Protein AF-A0A1H7Z9Q8-F1 (afdb_monomer_lite)

Structure (mmCIF, N/CA/C/O backbone):
data_AF-A0A1H7Z9Q8-F1
#
_entry.id   AF-A0A1H7Z9Q8-F1
#
loop_
_atom_site.group_PDB
_atom_site.id
_atom_site.type_symbol
_atom_site.label_atom_id
_atom_site.label_alt_id
_atom_site.label_comp_id
_atom_site.label_asym_id
_atom_site.label_entity_id
_atom_site.label_seq_id
_atom_site.pdbx_PDB_ins_code
_atom_site.Cartn_x
_atom_site.Cartn_y
_atom_site.Cartn_z
_atom_site.occupancy
_atom_site.B_iso_or_equiv
_atom_site.auth_seq_id
_atom_site.auth_comp_id
_atom_site.auth_asym_id
_atom_site.auth_atom_id
_atom_site.pdbx_PDB_model_num
ATOM 1 N N . MET A 1 1 ? 16.029 -16.976 -2.169 1.00 37.84 1 MET A N 1
ATOM 2 C CA . MET A 1 1 ? 16.187 -15.666 -2.832 1.00 37.84 1 MET A CA 1
ATOM 3 C C . MET A 1 1 ? 14.787 -15.176 -3.146 1.00 37.84 1 MET A C 1
ATOM 5 O O . MET A 1 1 ? 14.151 -15.771 -3.999 1.00 37.84 1 MET A O 1
ATOM 9 N N . LEU A 1 2 ? 14.262 -14.230 -2.368 1.00 44.03 2 LEU A N 1
ATOM 10 C CA . LEU A 1 2 ? 12.894 -13.720 -2.508 1.00 44.03 2 LEU A CA 1
ATOM 11 C C . LEU A 1 2 ? 13.031 -12.260 -2.960 1.00 44.03 2 LEU A C 1
ATOM 13 O O . LEU A 1 2 ? 13.596 -11.459 -2.221 1.00 44.03 2 LEU A O 1
ATOM 17 N N . ASN A 1 3 ? 12.679 -11.996 -4.216 1.00 60.25 3 ASN A N 1
ATOM 18 C CA . ASN A 1 3 ? 12.961 -10.758 -4.951 1.00 60.25 3 ASN A CA 1
ATOM 19 C C . ASN A 1 3 ? 11.850 -9.723 -4.698 1.00 60.25 3 ASN A C 1
ATOM 21 O O . ASN A 1 3 ? 10.721 -10.119 -4.424 1.00 60.25 3 ASN A O 1
ATOM 25 N N . ASP A 1 4 ? 12.114 -8.428 -4.872 1.00 63.31 4 ASP A N 1
ATOM 26 C CA . ASP A 1 4 ? 11.158 -7.312 -4.708 1.00 63.31 4 ASP A CA 1
ATOM 27 C C . ASP A 1 4 ? 9.828 -7.485 -5.480 1.00 63.31 4 ASP A C 1
ATOM 29 O O . ASP A 1 4 ? 8.802 -6.894 -5.146 1.00 63.31 4 ASP A O 1
ATOM 33 N N . ALA A 1 5 ? 9.821 -8.338 -6.506 1.00 67.19 5 ALA A N 1
ATOM 34 C CA . ALA A 1 5 ? 8.620 -8.721 -7.242 1.00 67.19 5 ALA A CA 1
ATOM 35 C C . ALA A 1 5 ? 7.607 -9.511 -6.386 1.00 67.19 5 ALA A C 1
ATOM 37 O O . ALA A 1 5 ? 6.402 -9.379 -6.581 1.00 67.19 5 ALA A O 1
ATOM 38 N N . ASP A 1 6 ? 8.083 -10.305 -5.424 1.00 78.75 6 ASP A N 1
ATOM 39 C CA . ASP A 1 6 ? 7.242 -11.126 -4.547 1.00 78.75 6 ASP A CA 1
ATOM 40 C C . ASP A 1 6 ? 6.479 -10.257 -3.538 1.00 78.75 6 ASP A C 1
ATOM 42 O O . ASP A 1 6 ? 5.272 -10.413 -3.360 1.00 78.75 6 ASP A O 1
ATOM 46 N N . ILE A 1 7 ? 7.151 -9.254 -2.956 1.00 78.50 7 ILE A N 1
ATOM 47 C CA . ILE A 1 7 ? 6.499 -8.332 -2.020 1.00 78.50 7 ILE A CA 1
ATOM 48 C C . ILE A 1 7 ? 5.483 -7.433 -2.728 1.00 78.50 7 ILE A C 1
ATOM 50 O O . ILE A 1 7 ? 4.437 -7.143 -2.157 1.00 78.50 7 ILE A O 1
ATOM 54 N N . LEU A 1 8 ? 5.736 -7.023 -3.977 1.00 81.88 8 LEU A N 1
ATOM 55 C CA . LEU A 1 8 ? 4.753 -6.264 -4.751 1.00 81.88 8 LEU A CA 1
ATOM 56 C C . LEU A 1 8 ? 3.473 -7.078 -4.971 1.00 81.88 8 LEU A C 1
ATOM 58 O O . LEU A 1 8 ? 2.384 -6.568 -4.711 1.00 81.88 8 LEU A O 1
ATOM 62 N N . ALA A 1 9 ? 3.602 -8.344 -5.372 1.00 84.00 9 ALA A N 1
ATOM 63 C CA . ALA A 1 9 ? 2.459 -9.232 -5.563 1.00 84.00 9 ALA A CA 1
ATOM 64 C C . ALA A 1 9 ? 1.679 -9.474 -4.256 1.00 84.00 9 ALA A C 1
ATOM 66 O O . ALA A 1 9 ? 0.445 -9.499 -4.266 1.00 84.00 9 ALA A O 1
ATOM 67 N N . ASP A 1 10 ? 2.377 -9.613 -3.124 1.00 84.31 10 ASP A N 1
ATOM 68 C CA . ASP A 1 10 ? 1.748 -9.754 -1.806 1.00 84.31 10 ASP A CA 1
ATOM 69 C C . ASP A 1 10 ? 0.983 -8.483 -1.405 1.00 84.31 10 ASP A C 1
ATOM 71 O O . ASP A 1 10 ? -0.190 -8.551 -1.030 1.00 84.31 10 ASP A O 1
ATOM 75 N N . ILE A 1 11 ? 1.587 -7.305 -1.610 1.00 83.31 11 ILE A N 1
ATOM 76 C CA . ILE A 1 11 ? 0.935 -6.008 -1.389 1.00 83.31 11 ILE A CA 1
ATOM 77 C C . ILE A 1 11 ? -0.294 -5.856 -2.293 1.00 83.31 11 ILE A C 1
ATOM 79 O O . ILE A 1 11 ? -1.331 -5.372 -1.840 1.00 83.31 11 ILE A O 1
ATOM 83 N N . GLU A 1 12 ? -0.220 -6.246 -3.567 1.00 84.44 12 GLU A N 1
ATOM 84 C CA . GLU A 1 12 ? -1.367 -6.181 -4.479 1.00 84.44 12 GLU A CA 1
ATOM 85 C C . GLU A 1 12 ? -2.510 -7.088 -4.021 1.00 84.44 12 GLU A C 1
ATOM 87 O O . GLU A 1 12 ? -3.658 -6.639 -3.951 1.00 84.44 12 GLU A O 1
ATOM 92 N N . ARG A 1 13 ? -2.208 -8.329 -3.626 1.00 86.06 13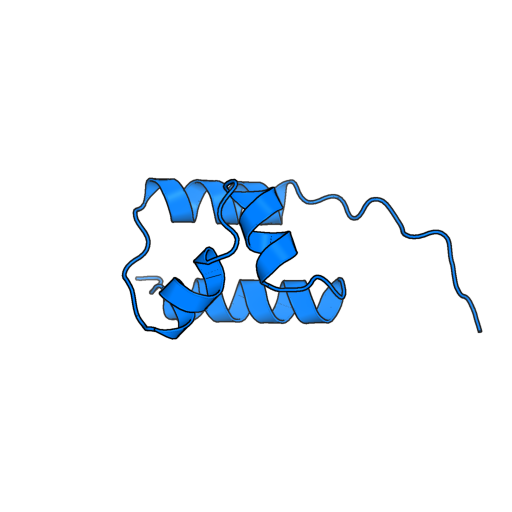 ARG A N 1
ATOM 93 C CA . ARG A 1 13 ? -3.197 -9.254 -3.053 1.00 86.06 13 ARG A CA 1
ATOM 94 C C . ARG A 1 13 ? -3.815 -8.706 -1.776 1.00 86.06 13 ARG A C 1
ATOM 96 O O . ARG A 1 13 ? -5.031 -8.771 -1.600 1.00 86.06 13 ARG A O 1
ATOM 103 N N . PHE A 1 14 ? -2.997 -8.139 -0.901 1.00 84.75 14 PHE A N 1
ATOM 104 C CA . PHE A 1 14 ? -3.439 -7.522 0.338 1.00 84.75 14 PHE A CA 1
ATOM 105 C C . PHE A 1 14 ? -4.364 -6.331 0.070 1.00 84.75 14 PHE A C 1
ATOM 107 O O . PHE A 1 14 ? -5.451 -6.236 0.641 1.00 84.75 14 PHE A O 1
ATOM 114 N N . ARG A 1 15 ? -3.986 -5.448 -0.858 1.00 85.06 15 ARG A N 1
ATOM 115 C CA . ARG A 1 15 ? -4.812 -4.309 -1.269 1.00 85.06 15 ARG A CA 1
ATOM 116 C C . ARG A 1 15 ? -6.127 -4.750 -1.892 1.00 85.06 15 ARG A C 1
ATOM 118 O O . ARG A 1 15 ? -7.145 -4.144 -1.583 1.00 85.06 15 ARG A O 1
ATOM 125 N N . ALA A 1 16 ? -6.124 -5.796 -2.717 1.00 84.88 16 ALA A N 1
ATOM 126 C CA . ALA A 1 16 ? -7.341 -6.358 -3.297 1.00 84.88 16 ALA A CA 1
ATOM 127 C C . ALA A 1 16 ? -8.259 -6.961 -2.222 1.00 84.88 16 ALA A C 1
ATOM 129 O O . ALA A 1 16 ? -9.466 -6.747 -2.253 1.00 84.88 16 ALA A O 1
ATOM 130 N N . LYS A 1 17 ? -7.688 -7.659 -1.233 1.00 84.19 17 LYS A N 1
ATOM 131 C CA . LYS A 1 17 ? -8.432 -8.265 -0.120 1.00 84.19 17 LYS A CA 1
ATOM 132 C C . LYS A 1 17 ? -9.033 -7.231 0.834 1.00 84.19 17 LYS A C 1
ATOM 134 O O . LYS A 1 17 ? -10.138 -7.429 1.326 1.00 84.19 17 LYS A O 1
ATOM 139 N N . HIS A 1 18 ? -8.303 -6.155 1.118 1.00 82.50 18 HIS A N 1
ATOM 140 C CA . HIS A 1 18 ? -8.697 -5.138 2.098 1.00 82.50 18 HIS A CA 1
ATOM 141 C C . HIS A 1 18 ? -9.296 -3.867 1.474 1.00 82.50 18 HIS A C 1
ATOM 143 O O . HIS A 1 18 ? -9.747 -2.989 2.203 1.00 82.50 18 HIS A O 1
ATOM 149 N N . GLY A 1 19 ? -9.285 -3.729 0.145 1.00 83.19 19 GLY A N 1
ATOM 150 C CA . GLY A 1 19 ? -9.758 -2.529 -0.555 1.00 83.19 19 GLY A CA 1
ATOM 151 C C . GLY A 1 19 ? -8.896 -1.282 -0.316 1.00 83.19 19 GLY A C 1
ATOM 152 O O . GLY A 1 19 ? -9.383 -0.161 -0.445 1.00 83.19 19 GLY A O 1
ATOM 153 N N . VAL A 1 20 ? -7.621 -1.440 0.061 1.00 82.94 20 VAL A N 1
ATOM 154 C CA . VAL A 1 20 ? -6.758 -0.314 0.456 1.00 82.94 20 VAL A CA 1
ATOM 155 C C . VAL A 1 20 ? -6.067 0.300 -0.772 1.00 82.94 20 VAL A C 1
ATOM 157 O O . VAL A 1 20 ? -5.385 -0.405 -1.526 1.00 82.94 20 VAL A O 1
ATOM 160 N N . PRO A 1 21 ? -6.163 1.623 -1.002 1.00 84.94 21 PRO A N 1
ATOM 161 C CA . PRO A 1 21 ? -5.447 2.268 -2.096 1.00 84.94 21 PRO A CA 1
ATOM 162 C C . PRO A 1 21 ? -3.938 2.342 -1.817 1.00 84.94 21 PRO A C 1
ATOM 164 O O . PRO A 1 21 ? -3.497 2.397 -0.669 1.00 84.94 21 PRO A O 1
ATOM 167 N N . ALA A 1 22 ? -3.134 2.348 -2.884 1.00 82.25 22 ALA A N 1
ATOM 168 C CA . ALA A 1 22 ? -1.675 2.249 -2.804 1.00 82.25 22 ALA A CA 1
ATOM 169 C C . ALA A 1 22 ? -1.045 3.354 -1.947 1.00 82.25 22 ALA A C 1
ATOM 171 O O . ALA A 1 22 ? -0.170 3.114 -1.116 1.00 82.25 22 ALA A O 1
ATOM 172 N N . THR A 1 23 ? -1.542 4.570 -2.140 1.00 83.62 23 THR A N 1
ATOM 173 C CA . THR A 1 23 ? -1.117 5.774 -1.429 1.00 83.62 23 THR A CA 1
ATOM 174 C C . THR A 1 23 ? -1.388 5.670 0.070 1.00 83.62 23 THR A C 1
ATOM 176 O O . THR A 1 23 ? -0.525 5.999 0.883 1.00 83.62 23 THR A O 1
ATOM 179 N N . THR A 1 24 ? -2.558 5.148 0.444 1.00 85.06 24 THR A N 1
ATOM 180 C CA . THR A 1 24 ? -2.935 4.907 1.841 1.00 85.06 24 THR A CA 1
ATOM 181 C C . THR A 1 24 ? -2.098 3.800 2.465 1.00 85.06 24 THR A C 1
ATOM 183 O O . THR A 1 24 ? -1.648 3.960 3.597 1.00 85.06 24 THR A O 1
ATOM 186 N N . PHE A 1 25 ? -1.844 2.712 1.735 1.00 85.75 25 PHE A N 1
ATOM 187 C CA . PHE A 1 25 ? -0.986 1.630 2.213 1.00 85.75 25 PHE A CA 1
ATOM 188 C C . PHE A 1 25 ? 0.425 2.138 2.521 1.00 85.75 25 PHE A C 1
ATOM 190 O O . PHE A 1 25 ? 0.907 1.968 3.634 1.00 85.75 25 PHE A O 1
ATOM 197 N N . GLY A 1 26 ? 1.066 2.825 1.573 1.00 86.12 26 GLY A N 1
ATOM 198 C CA . GLY A 1 26 ? 2.423 3.336 1.766 1.00 86.12 26 GLY A CA 1
ATOM 199 C C . GLY A 1 26 ? 2.526 4.354 2.909 1.00 86.12 26 GLY A C 1
ATOM 200 O O . GLY A 1 26 ? 3.449 4.290 3.729 1.00 86.12 26 GLY A O 1
ATOM 201 N N . ARG A 1 27 ? 1.528 5.240 3.039 1.00 87.00 27 ARG A N 1
ATOM 202 C CA . ARG A 1 27 ? 1.443 6.189 4.156 1.00 87.00 27 ARG A CA 1
ATOM 203 C C . ARG A 1 27 ? 1.289 5.489 5.510 1.00 87.00 27 ARG A C 1
ATOM 205 O O . ARG A 1 27 ? 1.897 5.940 6.472 1.00 87.00 27 ARG A O 1
ATOM 212 N N . GLN A 1 28 ? 0.517 4.406 5.592 1.00 83.06 28 GLN A N 1
ATOM 213 C CA . GLN A 1 28 ? 0.343 3.657 6.841 1.00 83.06 28 GLN A CA 1
ATOM 214 C C . GLN A 1 28 ? 1.538 2.754 7.172 1.00 83.06 28 GLN A C 1
ATOM 216 O O . GLN A 1 28 ? 1.934 2.676 8.329 1.00 83.06 28 GLN A O 1
ATOM 221 N N . ALA A 1 29 ? 2.140 2.113 6.169 1.00 84.75 29 ALA A N 1
ATOM 222 C CA . ALA A 1 29 ? 3.242 1.180 6.375 1.00 84.75 29 ALA A CA 1
ATOM 223 C C . ALA A 1 29 ? 4.544 1.888 6.770 1.00 84.75 29 ALA A C 1
ATOM 225 O O . ALA A 1 29 ? 5.244 1.459 7.686 1.00 84.75 29 ALA A O 1
ATOM 226 N N . ILE A 1 30 ? 4.895 2.965 6.060 1.00 84.19 30 ILE A N 1
ATOM 227 C CA . ILE A 1 30 ? 6.194 3.636 6.222 1.00 84.19 30 ILE A CA 1
ATOM 228 C C . ILE A 1 30 ? 6.117 5.165 6.239 1.00 84.19 30 ILE A C 1
ATOM 230 O O . ILE A 1 30 ? 7.156 5.809 6.378 1.00 84.19 30 ILE A O 1
ATOM 234 N N . GLY A 1 31 ? 4.928 5.751 6.076 1.00 85.19 31 GLY A N 1
ATOM 235 C CA . GLY A 1 31 ? 4.758 7.200 5.942 1.00 85.19 31 GLY A CA 1
ATOM 236 C C . GLY A 1 31 ? 4.945 7.743 4.522 1.00 85.19 31 GLY A C 1
ATOM 237 O O . GLY A 1 31 ? 4.916 8.956 4.349 1.00 85.19 31 GLY A O 1
ATOM 238 N N . ASP A 1 32 ? 5.099 6.888 3.504 1.00 82.38 32 ASP A N 1
ATOM 239 C CA . ASP A 1 32 ? 5.405 7.301 2.128 1.00 82.38 32 ASP A CA 1
ATOM 240 C C . ASP A 1 32 ? 4.389 6.735 1.127 1.00 82.38 32 ASP A C 1
ATOM 242 O O . ASP A 1 32 ? 4.321 5.531 0.886 1.00 82.38 32 ASP A O 1
ATOM 246 N N . ALA A 1 33 ? 3.590 7.612 0.519 1.00 83.25 33 ALA A N 1
ATOM 247 C CA . ALA A 1 33 ? 2.544 7.226 -0.429 1.00 83.25 33 ALA A CA 1
ATOM 248 C C . ALA A 1 33 ? 3.081 6.753 -1.795 1.00 83.25 33 ALA A C 1
ATOM 250 O O . ALA A 1 33 ? 2.334 6.143 -2.561 1.00 83.25 33 ALA A O 1
ATOM 251 N N . ASN A 1 34 ? 4.356 7.012 -2.106 1.00 83.19 34 ASN A N 1
ATOM 252 C CA . ASN A 1 34 ? 4.984 6.625 -3.369 1.00 83.19 34 ASN A CA 1
ATOM 253 C C . ASN A 1 34 ? 5.619 5.235 -3.302 1.00 83.19 34 ASN A C 1
ATOM 255 O O . ASN A 1 34 ? 6.169 4.777 -4.301 1.00 83.19 34 ASN A O 1
ATOM 259 N N . LEU A 1 35 ? 5.559 4.548 -2.159 1.00 82.38 35 LEU A N 1
ATOM 260 C CA . LEU A 1 35 ? 6.142 3.224 -1.958 1.00 82.38 35 LEU A CA 1
ATOM 261 C C . LEU A 1 35 ? 5.833 2.251 -3.109 1.00 82.38 35 LEU A C 1
ATOM 263 O O . LEU A 1 35 ? 6.746 1.706 -3.723 1.00 82.38 35 LEU A O 1
ATOM 267 N N . ILE A 1 36 ? 4.549 2.067 -3.422 1.00 81.44 36 ILE A N 1
ATOM 268 C CA . ILE A 1 36 ? 4.099 1.115 -4.448 1.00 81.44 36 ILE A CA 1
ATOM 269 C C . ILE A 1 36 ? 4.458 1.598 -5.854 1.00 81.44 36 ILE A C 1
ATOM 271 O O . ILE A 1 36 ? 4.811 0.784 -6.695 1.00 81.44 36 ILE A O 1
ATOM 275 N N . ALA A 1 37 ? 4.422 2.908 -6.110 1.00 83.38 37 ALA A N 1
ATOM 276 C CA . ALA A 1 37 ? 4.838 3.462 -7.397 1.00 83.38 37 ALA A C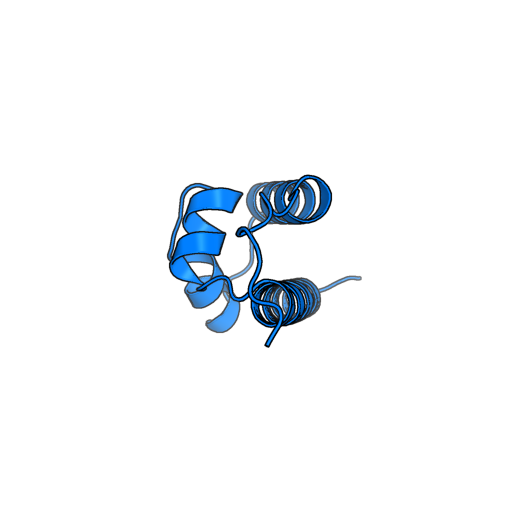A 1
ATOM 277 C C . ALA A 1 37 ? 6.341 3.244 -7.645 1.00 83.38 37 ALA A C 1
ATOM 279 O O . ALA A 1 37 ? 6.739 2.886 -8.747 1.00 83.38 37 ALA A O 1
ATOM 280 N N . ASN A 1 38 ? 7.172 3.398 -6.609 1.00 82.56 38 ASN A N 1
ATOM 281 C CA . ASN A 1 38 ? 8.602 3.103 -6.671 1.00 82.56 38 ASN A CA 1
ATOM 282 C C . ASN A 1 38 ? 8.860 1.606 -6.899 1.00 82.56 38 ASN A C 1
ATOM 284 O O . ASN A 1 38 ? 9.653 1.255 -7.766 1.00 82.56 38 ASN A O 1
ATOM 288 N N . LEU A 1 39 ? 8.158 0.738 -6.168 1.00 80.62 39 LEU A N 1
ATOM 289 C CA . LEU A 1 39 ? 8.183 -0.716 -6.365 1.00 80.62 39 LEU A CA 1
ATOM 290 C C . LEU A 1 39 ? 7.788 -1.112 -7.796 1.00 80.62 39 LEU A C 1
ATOM 292 O O . LEU A 1 39 ? 8.495 -1.875 -8.446 1.00 80.62 39 LEU A O 1
ATOM 296 N N . ALA A 1 40 ? 6.686 -0.557 -8.306 1.00 79.38 40 ALA A N 1
ATOM 297 C CA . ALA A 1 40 ? 6.195 -0.807 -9.660 1.00 79.38 40 ALA A CA 1
ATOM 298 C C . ALA A 1 40 ? 7.160 -0.285 -10.736 1.00 79.38 40 ALA A C 1
ATOM 300 O O . ALA A 1 40 ? 7.263 -0.868 -11.811 1.00 79.38 40 ALA A O 1
ATOM 301 N N . ALA A 1 41 ? 7.909 0.778 -10.436 1.00 82.19 41 ALA A N 1
ATOM 302 C CA . ALA A 1 41 ? 8.982 1.285 -11.284 1.00 82.19 41 ALA A CA 1
ATOM 303 C C . ALA A 1 41 ? 10.272 0.436 -11.219 1.00 82.19 41 ALA A C 1
ATOM 305 O O . ALA A 1 41 ? 11.267 0.804 -11.840 1.00 82.19 41 ALA A O 1
ATOM 306 N N . GLY A 1 42 ? 10.285 -0.672 -10.466 1.00 74.38 42 GLY A N 1
ATOM 307 C CA . GLY A 1 42 ? 11.452 -1.543 -10.311 1.00 74.38 42 GLY A CA 1
ATOM 308 C C . GLY A 1 42 ? 12.534 -0.964 -9.399 1.00 74.38 42 GLY A C 1
ATOM 309 O O . GLY A 1 42 ? 13.697 -1.352 -9.489 1.00 74.38 42 GLY A O 1
ATOM 310 N N . ARG A 1 43 ? 12.183 -0.002 -8.538 1.00 78.56 43 ARG A N 1
ATOM 311 C CA . ARG A 1 43 ? 13.123 0.599 -7.593 1.00 78.56 43 ARG A CA 1
ATOM 312 C C . ARG A 1 43 ? 13.360 -0.362 -6.432 1.00 78.56 43 ARG A C 1
ATOM 314 O O . ARG A 1 43 ? 12.415 -0.751 -5.751 1.00 78.56 43 ARG A O 1
ATOM 321 N N . GLU A 1 44 ? 14.626 -0.684 -6.190 1.00 72.94 44 GLU A N 1
ATOM 322 C CA . GLU A 1 44 ? 15.034 -1.595 -5.121 1.00 72.94 44 GLU A CA 1
ATOM 323 C C . GLU A 1 44 ? 14.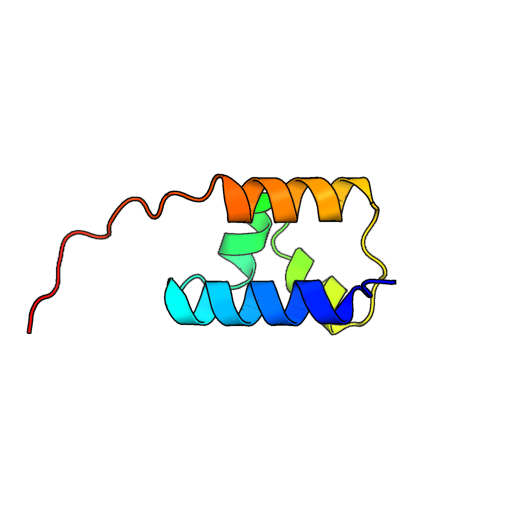606 -1.052 -3.751 1.00 72.94 44 GLU A C 1
ATOM 325 O O . GLU A 1 44 ? 14.932 0.084 -3.367 1.00 72.94 44 GLU A O 1
ATOM 330 N N . LEU A 1 45 ? 13.841 -1.854 -3.009 1.00 71.88 45 LEU A N 1
ATOM 331 C CA . LEU A 1 45 ? 13.469 -1.502 -1.652 1.00 71.88 45 LEU A CA 1
ATOM 332 C C . LEU A 1 45 ? 14.694 -1.600 -0.761 1.00 71.88 45 LEU A C 1
ATOM 334 O O . LEU A 1 45 ? 15.368 -2.623 -0.663 1.00 71.88 45 LEU A O 1
ATOM 338 N N . ARG A 1 46 ? 14.940 -0.541 0.009 1.00 79.56 46 ARG A N 1
ATOM 339 C CA . ARG A 1 46 ? 15.886 -0.655 1.116 1.00 79.56 46 ARG A CA 1
ATOM 340 C C . ARG A 1 46 ? 15.375 -1.734 2.071 1.00 79.56 46 ARG A C 1
ATOM 342 O O . ARG A 1 46 ? 14.204 -1.715 2.442 1.00 79.56 46 ARG A O 1
ATOM 349 N N . ARG A 1 47 ? 16.274 -2.595 2.556 1.00 79.12 47 ARG A N 1
ATOM 350 C CA . ARG A 1 47 ? 15.987 -3.642 3.561 1.00 79.12 47 ARG A CA 1
ATOM 351 C C . ARG A 1 47 ? 15.147 -3.131 4.740 1.00 79.12 47 ARG A C 1
ATOM 353 O O . ARG A 1 47 ? 14.246 -3.818 5.203 1.00 79.12 47 ARG A O 1
ATOM 360 N N . ALA A 1 48 ? 15.415 -1.906 5.199 1.00 82.06 48 ALA A N 1
ATOM 361 C CA . ALA A 1 48 ? 14.658 -1.259 6.272 1.00 82.06 48 ALA A CA 1
ATOM 362 C C . ALA A 1 48 ? 13.192 -0.978 5.896 1.00 82.06 48 ALA A C 1
ATOM 364 O O . ALA A 1 48 ? 12.300 -1.105 6.730 1.00 82.06 48 ALA A O 1
ATOM 365 N N . THR A 1 49 ? 12.941 -0.596 4.645 1.00 83.19 49 THR A N 1
ATOM 366 C CA . THR A 1 49 ? 11.596 -0.357 4.122 1.00 83.19 49 THR A CA 1
ATOM 367 C C . THR A 1 49 ? 10.854 -1.674 3.947 1.00 83.19 49 THR A C 1
ATOM 369 O O . THR A 1 49 ? 9.715 -1.781 4.384 1.00 83.19 49 THR A O 1
ATOM 372 N N . GLU A 1 50 ? 11.512 -2.693 3.392 1.00 84.00 50 GLU A N 1
ATOM 373 C CA . GLU A 1 50 ? 10.926 -4.027 3.239 1.00 84.00 50 GLU A CA 1
ATOM 374 C C . GLU A 1 50 ? 10.515 -4.622 4.597 1.00 84.00 50 GLU A C 1
ATOM 376 O O . GLU A 1 50 ? 9.398 -5.111 4.748 1.00 84.00 50 GLU A O 1
ATOM 381 N N . ALA A 1 51 ? 11.376 -4.499 5.614 1.00 85.62 51 ALA A N 1
ATOM 382 C CA . ALA A 1 51 ? 11.073 -4.940 6.972 1.00 85.62 51 ALA A CA 1
ATOM 383 C C . ALA A 1 51 ? 9.838 -4.230 7.545 1.00 85.62 51 ALA A C 1
ATOM 385 O O . ALA A 1 51 ? 8.946 -4.896 8.059 1.00 85.62 51 ALA A O 1
ATOM 386 N N . LYS A 1 52 ? 9.737 -2.901 7.398 1.00 85.50 52 LYS A N 1
ATOM 387 C CA . LYS A 1 52 ? 8.557 -2.147 7.852 1.00 85.50 52 LYS A CA 1
ATOM 388 C C . LYS A 1 52 ? 7.287 -2.551 7.114 1.00 85.50 52 LYS A C 1
ATOM 390 O O . LYS A 1 52 ? 6.245 -2.664 7.743 1.00 85.50 52 LYS A O 1
ATOM 395 N N . VAL A 1 53 ? 7.363 -2.780 5.804 1.00 84.38 53 VAL A N 1
ATOM 396 C CA . VAL A 1 53 ? 6.212 -3.220 5.005 1.00 84.38 53 VAL A CA 1
ATOM 397 C C . VAL A 1 53 ? 5.750 -4.606 5.440 1.00 84.38 53 VAL A C 1
ATOM 399 O O . VAL A 1 53 ? 4.559 -4.802 5.654 1.00 84.38 53 VAL A O 1
ATOM 402 N N . ARG A 1 54 ? 6.674 -5.551 5.642 1.00 84.31 54 ARG A N 1
ATOM 403 C CA . ARG A 1 54 ? 6.343 -6.883 6.169 1.00 84.31 54 ARG A CA 1
ATOM 404 C C . ARG A 1 54 ? 5.766 -6.815 7.581 1.00 84.31 54 ARG A 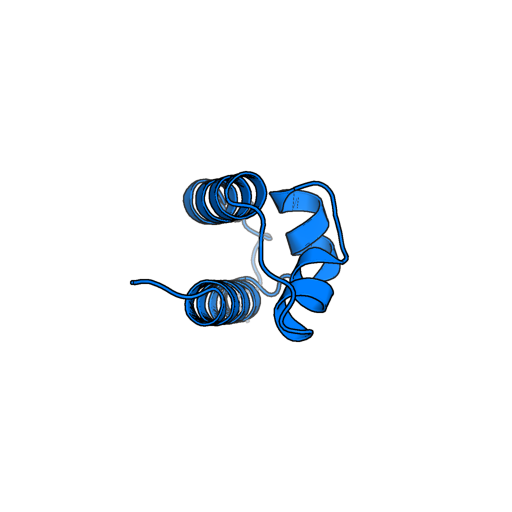C 1
ATOM 406 O O . ARG A 1 54 ? 4.751 -7.453 7.833 1.00 84.31 54 ARG A O 1
ATOM 413 N N . SER A 1 55 ? 6.373 -6.035 8.479 1.00 86.38 55 SER A N 1
ATOM 414 C CA . SER A 1 55 ? 5.838 -5.803 9.826 1.00 86.38 55 SER A CA 1
ATOM 415 C C . SER A 1 55 ? 4.445 -5.197 9.763 1.00 86.38 55 SER A C 1
ATOM 417 O O . SER A 1 55 ? 3.549 -5.693 10.428 1.00 86.38 55 SER A O 1
ATOM 419 N N . PHE A 1 56 ? 4.225 -4.206 8.897 1.00 85.31 56 PHE A N 1
ATOM 420 C CA . PHE A 1 56 ? 2.907 -3.629 8.687 1.00 85.31 56 PHE A CA 1
ATOM 421 C C . PHE A 1 56 ? 1.910 -4.678 8.201 1.00 85.31 56 PHE A C 1
ATOM 423 O O . PHE A 1 56 ? 0.863 -4.800 8.808 1.00 85.31 56 PHE A O 1
ATOM 430 N N . MET A 1 57 ? 2.217 -5.476 7.174 1.00 83.19 57 MET A N 1
ATOM 431 C CA . MET A 1 57 ? 1.299 -6.520 6.690 1.00 83.19 57 MET A CA 1
ATOM 432 C C . MET A 1 57 ? 1.014 -7.597 7.748 1.00 83.19 57 MET A C 1
ATOM 434 O O . MET A 1 57 ? -0.106 -8.097 7.812 1.00 83.19 57 MET A O 1
ATOM 438 N N . ALA A 1 58 ? 1.995 -7.928 8.594 1.00 84.62 58 ALA A N 1
ATOM 439 C CA . ALA A 1 58 ? 1.839 -8.887 9.687 1.00 84.62 58 ALA A CA 1
ATOM 440 C C . ALA A 1 58 ? 1.033 -8.325 10.873 1.00 84.62 58 ALA A C 1
ATOM 442 O O . ALA A 1 58 ? 0.236 -9.042 11.475 1.00 84.62 58 ALA A O 1
ATOM 443 N N . GLU A 1 59 ? 1.230 -7.050 11.209 1.00 84.31 59 GLU A N 1
ATOM 444 C CA . GLU A 1 59 ? 0.535 -6.356 12.299 1.00 84.31 59 GLU A CA 1
ATOM 445 C C . GLU A 1 59 ? -0.774 -5.700 11.857 1.00 84.31 59 GLU A C 1
ATOM 447 O O . GLU A 1 59 ? -1.552 -5.258 12.707 1.00 84.31 59 GLU A O 1
ATOM 452 N N . TYR A 1 60 ? -1.043 -5.637 10.551 1.00 79.38 60 TYR A N 1
ATOM 453 C CA . TYR A 1 60 ? -2.240 -5.016 10.015 1.00 79.38 60 TYR A CA 1
ATOM 454 C C . TYR A 1 60 ? -3.462 -5.796 10.469 1.00 79.38 60 TYR A C 1
ATOM 456 O O . TYR A 1 60 ? -3.895 -6.782 9.868 1.00 79.38 60 TYR A O 1
ATOM 464 N N . ARG A 1 61 ? -4.061 -5.305 11.546 1.00 67.19 61 ARG A N 1
ATOM 465 C CA . ARG A 1 61 ? -5.431 -5.620 11.884 1.00 67.19 61 ARG A CA 1
ATOM 466 C C . ARG A 1 61 ? -6.295 -4.721 11.021 1.00 67.19 61 ARG A C 1
ATOM 468 O O . ARG A 1 61 ? -6.222 -3.504 11.203 1.00 67.19 61 ARG A O 1
ATOM 475 N N . PRO A 1 62 ? -7.120 -5.272 10.114 1.00 62.31 62 PRO A N 1
ATOM 476 C CA . PRO A 1 62 ? -8.198 -4.476 9.570 1.00 62.31 62 PRO A CA 1
ATOM 477 C C . PRO A 1 62 ? -9.004 -4.004 10.778 1.00 62.31 62 PRO A C 1
ATOM 479 O O . PRO A 1 62 ? -9.634 -4.803 11.470 1.00 62.31 62 PRO A O 1
ATOM 482 N N . THR A 1 63 ? -8.941 -2.711 11.083 1.00 53.88 63 THR A N 1
ATOM 483 C CA . THR A 1 63 ? -10.011 -2.059 11.826 1.00 53.88 63 THR A CA 1
ATOM 484 C C . THR A 1 63 ? -11.226 -2.247 10.945 1.00 53.88 63 THR A C 1
ATOM 486 O O . THR A 1 63 ? -11.370 -1.560 9.937 1.00 53.88 63 THR A O 1
ATOM 489 N N . GLN A 1 64 ? -11.968 -3.308 11.250 1.00 47.31 64 GLN A N 1
ATOM 490 C CA . GLN A 1 64 ? -13.220 -3.709 10.644 1.00 47.31 64 GLN A CA 1
ATOM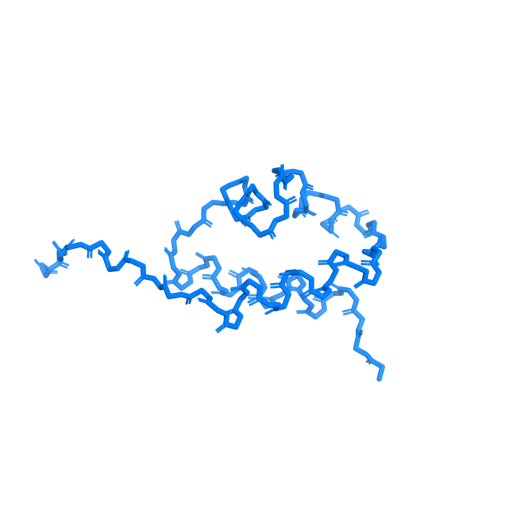 491 C C . GLN A 1 64 ? -13.973 -2.453 10.193 1.00 47.31 64 GLN A C 1
ATOM 493 O O . GLN A 1 64 ? -14.393 -1.683 11.060 1.00 47.31 64 GLN A O 1
ATOM 498 N N . PRO A 1 65 ? -14.117 -2.185 8.881 1.00 49.66 65 PRO A N 1
ATOM 499 C CA . PRO A 1 65 ? -15.191 -1.312 8.476 1.00 49.66 65 PRO A CA 1
ATOM 500 C C . PRO A 1 65 ? -16.45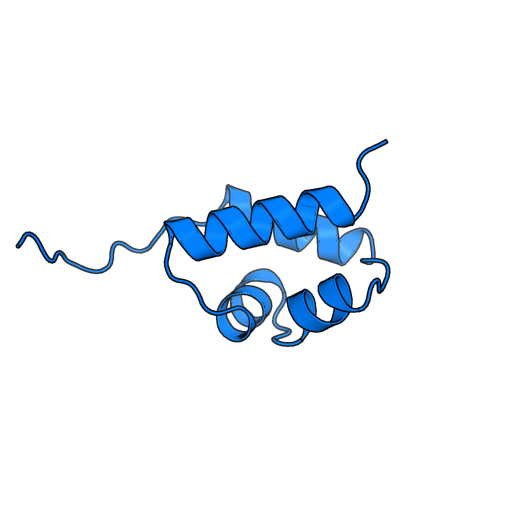4 -2.059 8.888 1.00 49.66 65 PRO A C 1
ATOM 502 O O . PRO A 1 65 ? -16.670 -3.212 8.507 1.00 49.66 65 PRO A O 1
ATOM 505 N N . GLU A 1 66 ? -17.207 -1.439 9.785 1.00 53.38 66 GLU A N 1
ATOM 506 C CA . GLU A 1 66 ? -18.549 -1.867 10.126 1.00 53.38 66 GLU A CA 1
ATOM 507 C C . GLU A 1 66 ? -19.332 -2.229 8.862 1.00 53.38 66 GLU A C 1
ATOM 509 O O . GLU A 1 66 ? -19.117 -1.672 7.783 1.00 53.38 66 GLU A O 1
ATOM 514 N N . GLY A 1 67 ? -20.156 -3.261 9.009 1.00 51.88 67 GLY A N 1
ATOM 515 C CA . GLY A 1 67 ? -20.586 -4.097 7.911 1.00 51.88 67 GLY A CA 1
ATOM 516 C C . GLY A 1 67 ? -21.283 -3.377 6.766 1.00 51.88 67 GLY A C 1
ATOM 517 O O . GLY A 1 67 ? -22.005 -2.403 6.939 1.00 51.88 67 GLY A O 1
ATOM 518 N N . ILE A 1 68 ? -21.172 -4.002 5.604 1.00 50.25 68 ILE A N 1
ATOM 519 C CA . ILE A 1 68 ? -22.324 -4.150 4.729 1.00 50.25 68 ILE A CA 1
ATOM 520 C C . ILE A 1 68 ? -22.461 -5.635 4.402 1.00 50.25 68 ILE A C 1
ATOM 522 O O . ILE A 1 68 ? -21.798 -6.184 3.527 1.00 50.25 68 ILE A O 1
ATOM 526 N N . ALA A 1 69 ? -23.307 -6.296 5.186 1.00 50.25 69 ALA A N 1
ATOM 527 C CA . ALA A 1 69 ? -24.119 -7.364 4.642 1.00 50.25 69 ALA A CA 1
ATOM 528 C C . ALA A 1 69 ? -25.103 -6.711 3.661 1.00 50.25 69 ALA A C 1
ATOM 530 O O . ALA A 1 69 ? -25.817 -5.785 4.049 1.00 50.25 69 ALA A O 1
ATOM 531 N N . ALA A 1 70 ? -25.107 -7.170 2.415 1.00 39.69 70 ALA A N 1
ATOM 532 C CA . ALA A 1 70 ? -26.213 -7.031 1.477 1.00 39.69 70 ALA A CA 1
ATOM 533 C C . ALA A 1 70 ? -26.104 -8.160 0.451 1.00 39.69 70 ALA A C 1
ATOM 535 O O . ALA A 1 70 ? -25.030 -8.262 -0.184 1.00 39.69 70 ALA A O 1
#

Sequence (70 aa):
MLNDADILADIERFRAKHGVPATTFGRQAIGDANLIANLAAGRELRRATEAKVRSFMAEYRPTQPEGIAA

pLDDT: mean 76.41, std 13.09, range [37.84, 87.0]

Radius of gyration: 12.69 Å; chains: 1; bounding box: 42×23×24 Å

Organism: NCBI:txid1166340

Foldseek 3Di:
DQALVNLLVVVVVVCVVLVDDQQRLLCQQPNGRCVSVCSVVVNGDDPVSSVSSVVCVVPDDPPDPPDDDD

Secondary structure (DSSP, 8-state):
---HHHHHHHHHHHHHHHT--HHHHHHHHTS-TTHHHHHHTTPPPPHHHHHHHHHHHHH-----------